Protein AF-A0A955DAX7-F1 (afdb_monomer_lite)

Structure (mmCIF, N/CA/C/O backbone):
data_AF-A0A955DAX7-F1
#
_entry.id   AF-A0A955DAX7-F1
#
loop_
_atom_site.group_PDB
_atom_site.id
_atom_site.type_symbol
_atom_site.label_atom_id
_atom_site.label_alt_id
_atom_site.label_comp_id
_atom_site.label_asym_id
_atom_site.label_entity_id
_atom_site.label_seq_id
_atom_site.pdbx_PDB_ins_code
_atom_site.Cartn_x
_atom_site.Cartn_y
_atom_site.Cartn_z
_atom_site.occupancy
_atom_site.B_iso_or_equiv
_atom_site.auth_seq_id
_atom_site.auth_comp_id
_atom_site.auth_asym_id
_atom_site.auth_atom_id
_atom_site.pdbx_PDB_model_num
ATOM 1 N N . MET A 1 1 ? -2.701 -57.692 -7.010 1.00 55.12 1 MET A N 1
ATOM 2 C CA . MET A 1 1 ? -3.890 -56.942 -7.461 1.00 55.12 1 MET A CA 1
ATOM 3 C C . MET A 1 1 ? -4.233 -55.958 -6.360 1.00 55.12 1 MET A C 1
ATOM 5 O O . MET A 1 1 ? -4.812 -56.369 -5.368 1.00 55.12 1 MET A O 1
ATOM 9 N N . SER A 1 2 ? -3.762 -54.715 -6.460 1.00 38.78 2 SER A N 1
ATOM 10 C CA . SER A 1 2 ? -4.124 -53.664 -5.507 1.00 38.78 2 SER A CA 1
ATOM 11 C C . SER A 1 2 ? -4.457 -52.403 -6.289 1.00 38.78 2 SER A C 1
ATOM 13 O O . SER A 1 2 ? -3.703 -51.975 -7.159 1.00 38.78 2 SER A O 1
ATOM 15 N N . SER A 1 3 ? -5.658 -51.926 -6.019 1.00 50.50 3 SER A N 1
ATOM 16 C CA . SER A 1 3 ? -6.408 -50.826 -6.605 1.00 50.50 3 SER A CA 1
ATOM 17 C C . SER A 1 3 ? -5.802 -49.453 -6.308 1.00 50.50 3 SER A C 1
ATOM 19 O O . SER A 1 3 ? -5.433 -49.185 -5.167 1.00 50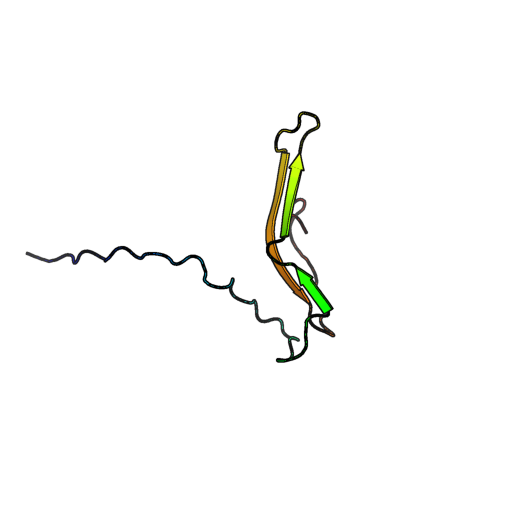.50 3 SER A O 1
ATOM 21 N N . GLN A 1 4 ? -5.829 -48.547 -7.289 1.00 52.28 4 GLN A N 1
ATOM 22 C CA . GLN A 1 4 ? -5.870 -47.102 -7.041 1.00 52.28 4 GLN A CA 1
ATOM 23 C C . GLN A 1 4 ? -7.219 -46.556 -7.538 1.00 52.28 4 GLN A C 1
ATOM 25 O O . GLN A 1 4 ? -7.578 -46.834 -8.683 1.00 52.28 4 GLN A O 1
ATOM 30 N N . PRO A 1 5 ? -7.981 -45.816 -6.715 1.00 53.88 5 PRO A N 1
ATOM 31 C CA . PRO A 1 5 ? -9.169 -45.109 -7.172 1.00 53.88 5 PRO A CA 1
ATOM 32 C C . PRO A 1 5 ? -8.791 -43.772 -7.831 1.00 53.88 5 PRO A C 1
ATOM 34 O O . PRO A 1 5 ? -7.966 -43.018 -7.316 1.00 53.88 5 PRO A O 1
ATOM 37 N N . THR A 1 6 ? -9.412 -43.489 -8.975 1.00 59.53 6 THR A N 1
ATOM 38 C CA . THR A 1 6 ? -9.341 -42.222 -9.716 1.00 59.53 6 THR A CA 1
ATOM 39 C C . THR A 1 6 ? -9.992 -41.108 -8.889 1.00 59.53 6 THR A C 1
ATOM 41 O O . THR A 1 6 ? -11.154 -41.232 -8.503 1.00 59.53 6 THR A O 1
ATOM 44 N N . GLN A 1 7 ? -9.257 -40.037 -8.580 1.00 53.88 7 GLN A N 1
ATOM 45 C CA . GLN A 1 7 ? -9.834 -38.852 -7.934 1.00 53.88 7 GLN A CA 1
ATOM 46 C C . GLN A 1 7 ? -10.702 -38.088 -8.952 1.00 53.88 7 GLN A C 1
ATOM 48 O O . GLN A 1 7 ? -10.275 -37.963 -10.100 1.00 53.88 7 GLN A O 1
ATOM 53 N N . PRO A 1 8 ? -11.900 -37.599 -8.581 1.00 47.88 8 PRO A N 1
ATOM 54 C CA . PRO A 1 8 ? -12.730 -36.807 -9.479 1.00 47.88 8 PRO A CA 1
ATOM 55 C C . PRO A 1 8 ? -12.175 -35.383 -9.618 1.00 47.88 8 PRO A C 1
ATOM 57 O O . PRO A 1 8 ? -11.690 -34.798 -8.648 1.00 47.88 8 PRO A O 1
ATOM 60 N N . ASP A 1 9 ? -12.270 -34.841 -10.831 1.00 48.53 9 ASP A N 1
ATOM 61 C CA . ASP A 1 9 ? -11.879 -33.481 -11.195 1.00 48.53 9 ASP A CA 1
ATOM 62 C C . ASP A 1 9 ? -12.563 -32.444 -10.290 1.00 48.53 9 ASP A C 1
ATOM 64 O O . ASP A 1 9 ? -13.774 -32.214 -10.358 1.00 48.53 9 ASP A O 1
ATOM 68 N N . VAL A 1 10 ? -11.775 -31.807 -9.422 1.00 50.34 10 VAL A N 1
ATOM 69 C CA . VAL A 1 10 ? -12.214 -30.666 -8.616 1.00 50.34 10 VAL A CA 1
ATOM 70 C C . VAL A 1 10 ? -12.369 -29.470 -9.552 1.00 50.34 10 VAL A C 1
ATOM 72 O O . VAL A 1 10 ? -11.397 -28.804 -9.903 1.00 50.34 10 VAL A O 1
ATOM 75 N N . LEU A 1 11 ? -13.607 -29.186 -9.951 1.00 49.78 11 LEU A N 1
ATOM 76 C CA . LEU A 1 11 ? -13.992 -27.874 -10.460 1.00 49.78 11 LEU A CA 1
ATOM 77 C C . LEU A 1 11 ? -13.865 -26.877 -9.301 1.00 49.78 11 LEU A C 1
ATOM 79 O O . LEU A 1 11 ? -14.754 -26.758 -8.461 1.00 49.78 11 LEU A O 1
ATOM 83 N N . ILE A 1 12 ? -12.717 -26.208 -9.224 1.00 51.91 12 ILE A N 1
ATOM 84 C CA . ILE A 1 12 ? -12.502 -25.059 -8.344 1.00 51.91 12 ILE A CA 1
ATOM 85 C C . ILE A 1 12 ? -13.395 -23.915 -8.831 1.00 51.91 12 ILE A C 1
ATOM 87 O O . ILE A 1 12 ? -13.090 -23.241 -9.810 1.00 51.91 12 ILE A O 1
ATOM 91 N N . ASP A 1 13 ? -14.515 -23.714 -8.142 1.00 51.88 13 ASP A N 1
ATOM 92 C CA . ASP A 1 13 ? -15.246 -22.451 -8.167 1.00 51.88 13 ASP A CA 1
ATOM 93 C C . ASP A 1 13 ? -14.386 -21.397 -7.450 1.00 51.88 13 ASP A C 1
ATOM 95 O O . ASP A 1 13 ? -14.360 -21.303 -6.222 1.00 51.88 13 ASP A O 1
ATOM 99 N N . GLU A 1 14 ? -13.616 -20.637 -8.231 1.00 52.78 14 GLU A N 1
ATOM 100 C CA . GLU A 1 14 ? -12.703 -19.580 -7.773 1.00 52.78 14 GLU A CA 1
ATOM 101 C C . GLU A 1 14 ? -13.442 -18.306 -7.295 1.00 52.78 14 GLU A C 1
ATOM 103 O O . GLU A 1 14 ? -12.868 -17.221 -7.253 1.00 52.78 14 GLU A O 1
ATOM 108 N N . SER A 1 15 ? -14.726 -18.409 -6.927 1.00 49.22 15 SER A N 1
ATOM 109 C CA . SER A 1 15 ? -15.510 -17.318 -6.329 1.00 49.22 15 SER A CA 1
ATOM 110 C C . SER A 1 15 ? -15.564 -17.361 -4.796 1.00 49.22 15 SER A C 1
ATOM 112 O O . SER A 1 15 ? -16.357 -16.652 -4.169 1.00 49.22 15 SER A O 1
ATOM 114 N N . ALA A 1 16 ? -14.707 -18.162 -4.155 1.00 44.94 16 ALA A N 1
ATOM 115 C CA . ALA A 1 16 ? -14.571 -18.125 -2.706 1.00 44.94 16 ALA A CA 1
ATOM 116 C C . ALA A 1 16 ? -14.064 -16.732 -2.273 1.00 44.94 16 ALA A C 1
ATOM 118 O O . ALA A 1 16 ? -13.008 -16.298 -2.741 1.00 44.94 16 ALA A O 1
ATOM 119 N N . PRO A 1 17 ? -14.771 -16.005 -1.384 1.00 48.72 17 PRO A N 1
ATOM 120 C CA . PRO A 1 17 ? -14.253 -14.753 -0.853 1.00 48.72 17 PRO A CA 1
ATOM 121 C C . PRO A 1 17 ? -12.904 -15.025 -0.186 1.00 48.72 17 PRO A C 1
ATOM 123 O O . PRO A 1 17 ? -12.807 -15.927 0.651 1.00 48.72 17 PRO A O 1
ATOM 126 N N . THR A 1 18 ? -11.880 -14.245 -0.556 1.00 46.91 18 THR A N 1
ATOM 127 C CA . THR A 1 18 ? -10.550 -14.260 0.063 1.00 46.91 18 THR A CA 1
ATOM 128 C C . THR A 1 18 ? -10.713 -14.390 1.580 1.00 46.91 18 THR A C 1
ATOM 130 O O . THR A 1 18 ? -11.532 -13.649 2.143 1.00 46.91 18 THR A O 1
ATOM 133 N N . PRO A 1 19 ? -9.997 -15.308 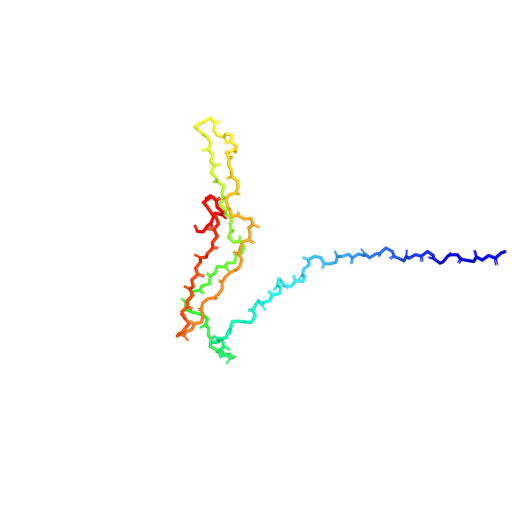2.261 1.00 44.97 19 PRO A N 1
ATOM 134 C CA . PRO A 1 19 ? -10.109 -15.463 3.704 1.00 44.97 19 PRO A CA 1
ATOM 135 C C . PRO A 1 19 ? -9.978 -14.091 4.364 1.00 44.97 19 PRO A C 1
ATOM 137 O O . PRO A 1 19 ? -8.931 -13.449 4.271 1.00 44.97 19 PRO A O 1
ATOM 140 N N . ARG A 1 20 ? -11.063 -13.607 4.983 1.00 57.19 20 ARG A N 1
ATOM 141 C CA . ARG A 1 20 ? -11.029 -12.366 5.757 1.00 57.19 20 ARG A CA 1
ATOM 142 C C . ARG A 1 20 ? -10.075 -12.640 6.906 1.00 57.19 20 ARG A C 1
ATOM 144 O O . ARG A 1 20 ? -10.423 -13.389 7.816 1.00 57.19 20 ARG A O 1
ATOM 151 N N . GLN A 1 21 ? -8.861 -12.101 6.831 1.00 56.22 21 GLN A N 1
ATOM 152 C CA . GLN A 1 21 ? -7.950 -12.132 7.967 1.00 56.22 21 GLN A CA 1
ATOM 153 C C . GLN A 1 21 ? -8.715 -11.526 9.143 1.00 56.22 21 GLN A C 1
ATOM 155 O O . GLN A 1 21 ? -9.302 -10.457 9.018 1.00 56.22 21 GLN A O 1
ATOM 160 N N . THR A 1 22 ? -8.838 -12.251 10.248 1.00 49.78 22 THR A N 1
ATOM 161 C CA . THR A 1 22 ? -9.569 -11.751 11.411 1.00 49.78 22 THR A CA 1
ATOM 162 C C . THR A 1 22 ? -8.688 -10.727 12.112 1.00 49.78 22 THR A C 1
ATOM 164 O O . THR A 1 22 ? -7.725 -11.101 12.782 1.00 49.78 22 THR A O 1
ATOM 167 N N . HIS A 1 23 ? -8.994 -9.441 11.932 1.00 58.44 23 HIS A N 1
ATOM 168 C CA . HIS A 1 23 ? -8.295 -8.351 12.606 1.00 58.44 23 HIS A CA 1
ATOM 169 C C . HIS A 1 23 ? -8.779 -8.264 14.067 1.00 58.44 23 HIS A C 1
ATOM 171 O O . HIS A 1 23 ? -9.991 -8.163 14.301 1.00 58.44 23 HIS A O 1
ATOM 177 N N . PRO A 1 24 ? -7.882 -8.312 15.074 1.00 54.81 24 PRO A N 1
ATOM 178 C CA . PRO A 1 24 ? -8.249 -8.064 16.465 1.00 54.81 24 PRO A CA 1
ATOM 179 C C . PRO A 1 24 ? -8.698 -6.599 16.608 1.00 54.81 24 PRO A C 1
ATOM 181 O O . PRO A 1 24 ? -7.878 -5.698 16.750 1.00 54.81 24 PRO A O 1
ATOM 184 N N . GLY A 1 25 ? -10.007 -6.350 16.508 1.00 57.31 25 GLY A N 1
ATOM 185 C CA . GLY A 1 25 ? -10.585 -4.998 16.504 1.00 57.31 25 GLY A CA 1
ATOM 186 C C . GLY A 1 25 ? -11.862 -4.852 15.672 1.00 57.31 25 GLY A C 1
ATOM 187 O O . GLY A 1 25 ? -12.680 -3.966 15.943 1.00 57.31 25 GLY A O 1
ATOM 188 N N . GLN A 1 26 ? -12.104 -5.765 14.725 1.00 61.94 26 GLN A N 1
ATOM 189 C CA . GLN A 1 26 ? -13.332 -5.776 13.936 1.00 61.94 26 GLN A CA 1
ATOM 190 C C . GLN A 1 26 ? -14.531 -6.183 14.801 1.00 61.94 26 GLN A C 1
ATOM 192 O O . GLN A 1 26 ? -14.788 -7.359 15.053 1.00 61.94 26 GLN A O 1
ATOM 197 N N . ARG A 1 27 ? -15.309 -5.188 15.244 1.00 64.19 27 ARG A N 1
ATOM 198 C CA . ARG A 1 27 ? -16.631 -5.421 15.835 1.00 64.19 27 ARG A CA 1
ATOM 199 C C . ARG A 1 27 ? -17.627 -5.800 14.733 1.00 64.19 27 ARG A C 1
ATOM 201 O O . ARG A 1 27 ? -17.814 -5.002 13.807 1.00 64.19 27 ARG A O 1
ATOM 208 N N . PRO A 1 28 ? -18.303 -6.959 14.831 1.00 66.06 28 PRO A N 1
ATOM 209 C CA . PRO A 1 28 ? -19.358 -7.328 13.894 1.00 66.06 28 PRO A CA 1
ATOM 210 C C . PRO A 1 28 ? -20.414 -6.217 13.787 1.00 66.06 28 PRO A C 1
ATOM 212 O O . PRO A 1 28 ? -20.848 -5.668 14.797 1.00 66.06 28 PRO A O 1
ATOM 215 N N . GLY A 1 29 ? -20.803 -5.861 12.560 1.00 73.19 29 GLY A N 1
ATOM 216 C CA . GLY A 1 29 ? -21.839 -4.855 12.289 1.00 73.19 29 GLY A CA 1
ATOM 217 C C . GLY A 1 29 ? -21.363 -3.399 12.212 1.00 73.19 29 GLY A C 1
ATOM 218 O O . GLY A 1 29 ? -22.163 -2.533 11.869 1.00 73.19 29 GLY A O 1
ATOM 219 N N . THR A 1 30 ? -20.085 -3.101 12.476 1.00 79.44 30 THR A N 1
ATOM 220 C CA . THR A 1 30 ? -19.531 -1.755 12.233 1.00 79.44 30 THR A CA 1
ATOM 221 C C . THR A 1 30 ? -18.783 -1.741 10.896 1.00 79.44 30 THR A C 1
ATOM 223 O O . THR A 1 30 ? -17.879 -2.561 10.721 1.00 79.44 30 THR A O 1
ATOM 226 N N . PRO A 1 31 ? -19.115 -0.841 9.949 1.00 85.88 31 PRO A N 1
ATOM 227 C CA . PRO A 1 31 ? -18.370 -0.737 8.700 1.00 85.88 31 PRO A CA 1
ATOM 228 C C . PRO A 1 31 ? -16.919 -0.297 8.975 1.00 85.88 31 PRO A C 1
ATOM 230 O O . PRO A 1 31 ? -16.679 0.473 9.916 1.00 85.88 31 PRO A O 1
ATOM 233 N N . PRO A 1 32 ? -15.947 -0.779 8.180 1.00 90.19 32 PRO A N 1
ATOM 234 C CA . PRO A 1 32 ? -14.561 -0.344 8.296 1.00 90.19 32 PRO A CA 1
ATOM 235 C C . PRO A 1 32 ? -14.437 1.158 8.014 1.00 90.19 32 PRO A C 1
ATOM 237 O O . PRO A 1 32 ? -15.249 1.746 7.301 1.00 90.19 32 PRO A O 1
ATOM 240 N N . VAL A 1 33 ? -13.411 1.787 8.586 1.00 93.00 33 VAL A N 1
ATOM 241 C CA . VAL A 1 33 ? -13.107 3.207 8.342 1.00 93.00 33 VAL A CA 1
ATOM 242 C C . VAL A 1 33 ? -12.296 3.412 7.063 1.00 93.00 33 VAL A C 1
ATOM 244 O O . VAL A 1 33 ? -12.342 4.494 6.487 1.00 93.00 33 VAL A O 1
ATOM 247 N N . ALA A 1 34 ? -11.585 2.379 6.607 1.00 91.81 34 ALA A N 1
ATOM 248 C CA . ALA A 1 34 ? -10.925 2.332 5.309 1.00 91.81 34 ALA A CA 1
ATOM 249 C C . ALA A 1 34 ? -11.035 0.919 4.729 1.00 91.81 34 ALA A C 1
ATOM 251 O O . ALA A 1 34 ? -10.896 -0.062 5.461 1.00 91.81 34 ALA A O 1
ATOM 252 N N . GLU A 1 35 ? -11.282 0.811 3.425 1.00 93.81 35 GLU A N 1
ATOM 253 C CA . GLU A 1 35 ? -11.404 -0.469 2.730 1.00 93.81 35 GLU A CA 1
ATOM 254 C C . GLU A 1 35 ? -10.774 -0.388 1.331 1.00 93.81 35 GLU A C 1
ATOM 256 O O . GLU A 1 35 ? -11.001 0.564 0.586 1.00 93.81 35 GLU A O 1
ATOM 261 N N . LEU A 1 36 ? -9.986 -1.402 0.986 1.00 93.94 36 LEU A N 1
ATOM 262 C CA . LEU A 1 36 ? -9.416 -1.677 -0.325 1.00 93.94 36 LEU A CA 1
ATOM 263 C C . LEU A 1 36 ? -9.924 -3.046 -0.772 1.00 93.94 36 LEU A C 1
ATOM 265 O O . LEU A 1 36 ? -9.939 -3.991 0.019 1.00 93.94 36 LEU A O 1
ATOM 269 N N . ARG A 1 37 ? -10.321 -3.149 -2.041 1.00 95.06 37 ARG A N 1
ATOM 270 C CA . ARG A 1 37 ? -10.796 -4.394 -2.651 1.00 95.06 37 ARG A CA 1
ATOM 271 C C . ARG A 1 37 ? -10.087 -4.609 -3.977 1.00 95.06 37 ARG A C 1
ATOM 273 O O . ARG A 1 37 ? -10.156 -3.742 -4.846 1.00 95.06 37 ARG A O 1
ATOM 280 N N . GLY A 1 38 ? -9.403 -5.738 -4.120 1.00 94.06 38 GLY A N 1
ATOM 281 C CA . GLY A 1 38 ? -8.707 -6.135 -5.339 1.00 94.06 38 GLY A CA 1
ATOM 282 C C . GLY A 1 38 ? -7.703 -5.100 -5.850 1.00 94.06 38 GLY A C 1
ATOM 283 O O . GLY A 1 38 ? -7.522 -4.984 -7.062 1.00 94.06 38 GLY A O 1
ATOM 284 N N . LEU A 1 39 ? -7.060 -4.327 -4.965 1.00 95.50 39 LEU A N 1
ATOM 285 C CA . LEU A 1 39 ? -6.185 -3.232 -5.378 1.00 95.50 39 LEU A CA 1
ATOM 286 C C . LEU A 1 39 ? -4.995 -3.773 -6.179 1.00 95.50 39 LEU A C 1
ATOM 288 O O . LEU A 1 39 ? -4.214 -4.597 -5.697 1.00 95.50 39 LEU A O 1
ATOM 292 N N . ARG A 1 40 ? -4.845 -3.277 -7.408 1.00 96.69 40 ARG A N 1
ATOM 293 C CA . ARG A 1 40 ? -3.731 -3.594 -8.304 1.00 96.69 40 ARG A CA 1
ATOM 294 C C . ARG A 1 40 ? -2.971 -2.334 -8.664 1.00 96.69 40 ARG A C 1
ATOM 296 O O . ARG A 1 40 ? -3.558 -1.269 -8.856 1.00 96.69 40 ARG A O 1
ATOM 303 N N . LYS A 1 41 ? -1.654 -2.459 -8.788 1.00 95.50 41 LYS A N 1
ATOM 304 C CA . LYS A 1 41 ? -0.795 -1.359 -9.218 1.00 95.50 41 LYS A CA 1
ATOM 305 C C . LYS A 1 41 ? 0.342 -1.898 -10.055 1.00 95.50 41 LYS A C 1
ATOM 307 O O . LYS A 1 41 ? 1.178 -2.641 -9.555 1.00 95.50 41 LYS A O 1
ATOM 312 N N . THR A 1 42 ? 0.405 -1.429 -11.293 1.00 96.56 42 THR A N 1
ATOM 313 C CA . THR A 1 42 ? 1.500 -1.712 -12.217 1.00 96.56 42 THR A CA 1
ATOM 314 C C . THR A 1 42 ? 2.217 -0.413 -12.543 1.00 96.56 42 THR A C 1
ATOM 316 O O . THR A 1 42 ? 1.581 0.605 -12.826 1.00 96.56 42 THR A O 1
ATOM 319 N N . TYR A 1 43 ? 3.541 -0.441 -12.466 1.00 94.88 43 TYR A N 1
ATOM 320 C CA . TYR A 1 43 ? 4.407 0.616 -12.961 1.00 94.88 43 TYR A CA 1
ATOM 321 C C . TYR A 1 43 ? 4.940 0.219 -14.332 1.00 94.88 43 TYR A C 1
ATOM 323 O O . TYR A 1 43 ? 5.283 -0.943 -14.568 1.00 94.88 43 TYR A O 1
ATOM 331 N N . TYR A 1 44 ? 5.018 1.203 -15.219 1.00 97.31 44 TYR A N 1
ATOM 332 C CA . TYR A 1 44 ? 5.423 1.037 -16.608 1.00 97.31 44 TYR A CA 1
ATOM 333 C C . TYR A 1 44 ? 6.686 1.847 -16.876 1.00 97.31 44 TYR A C 1
ATOM 335 O O . TYR A 1 44 ? 6.954 2.846 -16.204 1.00 97.31 44 TYR A O 1
ATOM 343 N N . LYS A 1 45 ? 7.463 1.406 -17.858 1.00 97.00 45 LYS A N 1
ATOM 344 C CA . LYS A 1 45 ? 8.595 2.159 -18.395 1.00 97.00 45 LYS A CA 1
ATOM 345 C C . LYS A 1 45 ? 8.092 3.289 -19.309 1.00 97.00 45 LYS A C 1
ATOM 347 O O . LYS A 1 45 ? 6.931 3.263 -19.721 1.00 97.00 45 LYS A O 1
ATOM 352 N N . PRO A 1 46 ? 8.951 4.256 -19.686 1.00 97.00 46 PRO A N 1
ATOM 353 C CA . PRO A 1 46 ? 8.580 5.310 -20.635 1.00 97.00 46 PRO A CA 1
ATOM 354 C C . PRO A 1 46 ? 8.114 4.788 -22.002 1.00 97.00 46 PRO A C 1
ATOM 356 O O . PRO A 1 46 ? 7.315 5.445 -22.659 1.00 97.00 46 PRO A O 1
ATOM 359 N N . ASP A 1 47 ? 8.578 3.603 -22.414 1.00 97.12 47 ASP A N 1
ATOM 360 C CA . ASP A 1 47 ? 8.157 2.924 -23.649 1.00 97.12 47 ASP A CA 1
ATOM 361 C C . ASP A 1 47 ? 6.791 2.210 -23.533 1.00 97.12 47 ASP A C 1
ATOM 363 O O . ASP A 1 47 ? 6.342 1.570 -24.481 1.00 97.12 47 ASP A O 1
ATOM 367 N N . GLY A 1 48 ? 6.128 2.304 -22.374 1.00 94.81 48 GLY A N 1
ATOM 368 C CA . GLY A 1 48 ? 4.836 1.675 -22.100 1.00 94.81 48 GLY A CA 1
ATOM 369 C C . GLY A 1 48 ? 4.914 0.201 -21.693 1.00 94.81 48 GLY A C 1
ATOM 370 O O . GLY A 1 48 ? 3.893 -0.373 -21.315 1.00 94.81 48 GLY A O 1
ATOM 371 N N . THR A 1 49 ? 6.094 -0.428 -21.710 1.00 97.25 49 THR A N 1
ATOM 372 C CA . THR A 1 49 ? 6.243 -1.819 -21.263 1.00 97.25 49 THR A CA 1
ATOM 373 C C . THR A 1 49 ? 6.131 -1.935 -19.744 1.00 97.25 49 THR A C 1
ATOM 375 O O . THR A 1 49 ? 6.456 -1.009 -18.993 1.00 97.25 49 THR A O 1
ATOM 378 N N . VAL A 1 50 ? 5.656 -3.089 -19.263 1.00 95.19 50 VAL A N 1
ATOM 379 C CA . VAL A 1 50 ? 5.533 -3.352 -17.824 1.00 95.19 50 VAL A CA 1
ATOM 380 C C . VAL A 1 50 ? 6.919 -3.333 -17.182 1.00 95.19 50 VAL A C 1
ATOM 382 O O . VAL A 1 50 ? 7.828 -4.050 -17.601 1.00 95.19 50 VAL A O 1
ATOM 385 N N . MET A 1 51 ? 7.071 -2.516 -16.141 1.00 95.62 51 MET A N 1
ATOM 386 C CA . MET A 1 51 ? 8.260 -2.508 -15.296 1.00 95.62 51 MET A CA 1
ATOM 387 C C . MET A 1 51 ? 8.071 -3.446 -14.104 1.00 95.62 51 MET A C 1
ATOM 389 O O . MET A 1 51 ? 8.908 -4.312 -13.874 1.00 95.62 51 MET A O 1
ATOM 393 N N . VAL A 1 52 ? 6.972 -3.288 -13.355 1.00 95.31 52 VAL A N 1
ATOM 394 C CA . VAL A 1 52 ? 6.652 -4.133 -12.194 1.00 95.31 52 VAL A CA 1
ATOM 395 C C . VAL A 1 52 ? 5.163 -4.066 -11.844 1.00 95.31 52 VAL A C 1
ATOM 397 O O . VAL A 1 52 ? 4.575 -2.985 -11.826 1.00 95.31 52 VAL A O 1
ATOM 400 N N . GLU A 1 53 ? 4.552 -5.208 -11.523 1.00 94.50 53 GLU A N 1
ATOM 401 C CA . GLU A 1 53 ? 3.255 -5.273 -10.833 1.00 94.50 53 GLU A CA 1
ATOM 402 C C . GLU A 1 53 ? 3.510 -5.224 -9.318 1.00 94.50 53 GLU A C 1
ATOM 404 O O . GLU A 1 53 ? 3.872 -6.224 -8.697 1.00 94.50 53 GLU A O 1
ATOM 409 N N . ALA A 1 54 ? 3.396 -4.026 -8.743 1.00 94.94 54 ALA A N 1
ATOM 410 C CA . ALA A 1 54 ? 3.688 -3.748 -7.341 1.00 94.94 54 ALA A CA 1
ATOM 411 C C . ALA A 1 54 ? 2.602 -4.270 -6.389 1.00 94.94 54 ALA A C 1
ATOM 413 O O . ALA A 1 54 ? 2.927 -4.716 -5.295 1.00 94.94 54 ALA A O 1
ATOM 414 N N . LEU A 1 55 ? 1.331 -4.241 -6.802 1.00 95.94 55 LEU A N 1
ATOM 415 C CA . LEU A 1 55 ? 0.212 -4.803 -6.039 1.00 95.94 55 LEU A CA 1
ATOM 416 C C . LEU A 1 55 ? -0.562 -5.781 -6.919 1.00 95.94 55 LEU A C 1
ATOM 418 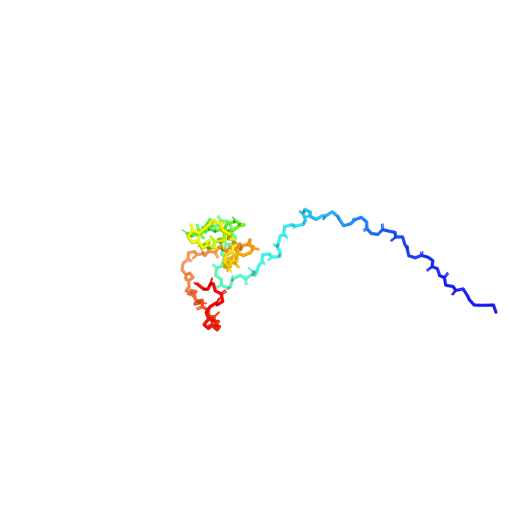O O . LEU A 1 55 ? -0.974 -5.412 -8.019 1.00 95.94 55 LEU A O 1
ATOM 422 N N . LYS A 1 56 ? -0.788 -6.994 -6.410 1.00 94.56 56 LYS A N 1
ATOM 423 C CA . LYS A 1 56 ? -1.353 -8.134 -7.152 1.00 94.56 56 LYS A CA 1
ATOM 424 C C . LYS A 1 56 ? -2.772 -8.491 -6.702 1.00 94.56 56 LYS A C 1
ATOM 426 O O . LYS A 1 56 ? -3.076 -9.657 -6.489 1.00 94.56 56 LYS A O 1
ATOM 431 N N . GLY A 1 57 ? -3.634 -7.491 -6.527 1.00 93.12 57 GLY A N 1
ATOM 432 C CA . GLY A 1 57 ? -5.002 -7.702 -6.051 1.00 93.12 57 GLY A CA 1
ATOM 433 C C . GLY A 1 57 ? -5.036 -7.852 -4.536 1.00 93.12 57 GLY A C 1
ATOM 434 O O . GLY A 1 57 ? -5.177 -8.950 -4.015 1.00 93.12 57 GLY A O 1
ATOM 435 N N . VAL A 1 58 ? -4.863 -6.733 -3.835 1.00 92.69 58 VAL A N 1
ATOM 436 C CA . VAL A 1 58 ? -4.828 -6.692 -2.370 1.00 92.69 58 VAL A CA 1
ATOM 437 C C . VAL A 1 58 ? -6.181 -6.250 -1.819 1.00 92.69 58 VAL A C 1
ATOM 439 O O . VAL A 1 58 ? -6.699 -5.199 -2.204 1.00 92.69 58 VAL A O 1
ATOM 442 N N . ASP A 1 59 ? -6.713 -7.041 -0.889 1.00 92.25 59 ASP A N 1
ATOM 443 C CA . ASP A 1 59 ? -7.856 -6.691 -0.046 1.00 92.25 59 ASP A CA 1
ATOM 444 C C . ASP A 1 59 ? -7.348 -6.239 1.332 1.00 92.25 59 ASP A C 1
ATOM 446 O O . ASP A 1 59 ? -6.527 -6.920 1.949 1.00 92.25 59 ASP A O 1
ATOM 450 N N . LEU A 1 60 ? -7.828 -5.098 1.831 1.00 90.88 60 LEU A N 1
ATOM 451 C CA . LEU A 1 60 ? -7.498 -4.594 3.168 1.00 90.88 60 LEU A CA 1
ATOM 452 C C . LEU A 1 60 ? -8.699 -3.856 3.746 1.00 90.88 60 LEU A C 1
ATOM 454 O O . LEU A 1 60 ? -9.238 -2.963 3.105 1.00 90.88 60 LEU A O 1
ATOM 458 N N . ALA A 1 61 ? -9.079 -4.166 4.978 1.00 91.81 61 ALA A N 1
ATOM 459 C CA . ALA A 1 61 ? -10.059 -3.389 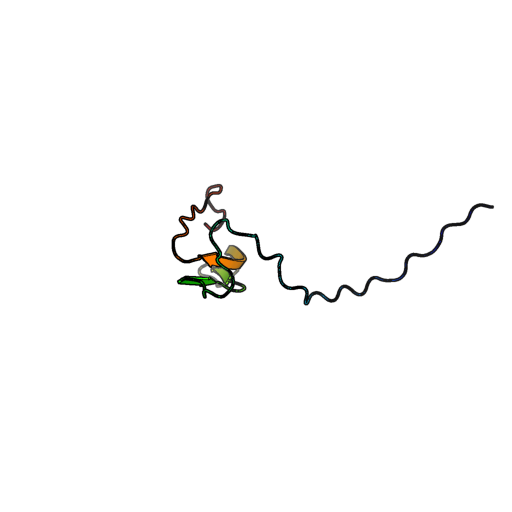5.723 1.00 91.81 61 ALA A CA 1
ATOM 460 C C . ALA A 1 61 ? -9.443 -2.962 7.053 1.00 91.81 61 ALA A C 1
ATOM 462 O O . ALA A 1 61 ? -8.826 -3.774 7.734 1.00 91.81 61 ALA A O 1
ATOM 463 N N . ILE A 1 62 ? -9.619 -1.693 7.414 1.00 90.19 62 ILE A N 1
ATOM 464 C CA . ILE A 1 62 ? -9.189 -1.149 8.701 1.00 90.19 62 ILE A CA 1
ATOM 465 C C . ILE A 1 62 ? -10.444 -0.787 9.486 1.00 90.19 62 ILE A C 1
ATOM 467 O O . ILE A 1 62 ? -11.253 0.045 9.063 1.00 90.19 62 ILE A O 1
ATOM 471 N N . GLY A 1 63 ? -10.626 -1.448 10.623 1.00 89.62 63 GLY A N 1
ATOM 472 C CA . GLY A 1 63 ? -11.708 -1.216 11.566 1.00 89.62 63 GLY A CA 1
ATOM 473 C C . GLY A 1 63 ? -11.526 0.065 12.382 1.00 89.62 63 GLY A C 1
ATOM 474 O O . GLY A 1 63 ? -10.445 0.645 12.492 1.00 89.62 63 GLY A O 1
ATOM 475 N N . ARG A 1 64 ? -12.614 0.539 12.994 1.00 86.06 64 ARG A N 1
ATOM 476 C CA . ARG A 1 64 ? -12.558 1.712 13.876 1.00 86.06 64 ARG A CA 1
ATOM 477 C C . ARG A 1 64 ? -11.758 1.394 15.141 1.00 86.06 64 ARG A C 1
ATOM 479 O O . ARG A 1 64 ? -12.142 0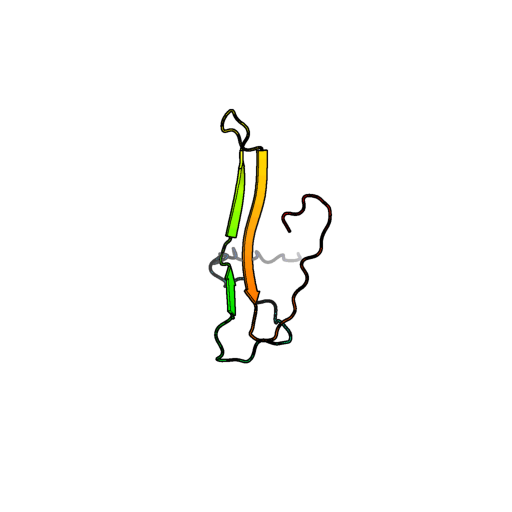.504 15.892 1.00 86.06 64 ARG A O 1
ATOM 486 N N . GLY A 1 65 ? -10.742 2.208 15.419 1.00 86.75 65 GLY A N 1
ATOM 487 C CA . GLY A 1 65 ? -9.869 2.040 16.585 1.00 86.75 65 GLY A CA 1
ATOM 488 C C . GLY A 1 65 ? -8.750 1.021 16.371 1.00 86.75 65 GLY A C 1
ATOM 489 O O . GLY A 1 65 ? -7.996 0.762 17.305 1.00 86.75 65 GLY A O 1
ATOM 490 N N . GLU A 1 66 ? -8.624 0.462 15.164 1.00 85.44 66 GLU A N 1
ATOM 491 C CA . GLU A 1 66 ? -7.495 -0.388 14.807 1.00 85.44 66 GLU A CA 1
ATOM 492 C C . GLU A 1 66 ? -6.258 0.457 14.502 1.00 85.44 66 GLU A C 1
ATOM 494 O O . GLU A 1 66 ? -6.317 1.453 13.778 1.00 85.44 66 GLU A O 1
ATOM 499 N N . TYR A 1 67 ? -5.126 0.016 15.041 1.00 87.00 67 TYR A N 1
ATOM 500 C CA . TYR A 1 67 ? -3.804 0.502 14.676 1.00 87.00 67 TYR A CA 1
ATOM 501 C C . TYR A 1 67 ? -3.108 -0.585 13.869 1.00 87.00 67 TYR A C 1
ATOM 503 O O . TYR A 1 67 ? -2.870 -1.682 14.371 1.00 87.00 67 TYR A O 1
ATOM 511 N N . VAL A 1 68 ? -2.797 -0.280 12.611 1.00 89.06 68 VAL A N 1
ATOM 512 C CA . VAL A 1 68 ? -2.206 -1.233 11.668 1.00 89.06 68 VAL A CA 1
ATOM 513 C C . VAL A 1 68 ? -0.831 -0.731 11.243 1.00 89.06 68 VAL A C 1
ATOM 515 O O . VAL A 1 68 ? -0.660 0.448 10.939 1.00 89.06 68 VAL A O 1
ATOM 518 N N . ALA A 1 69 ? 0.143 -1.637 11.207 1.00 91.56 69 ALA A N 1
ATOM 519 C CA . ALA A 1 69 ? 1.466 -1.389 10.652 1.00 91.56 69 ALA A CA 1
ATOM 520 C C . ALA A 1 69 ? 1.663 -2.253 9.403 1.00 91.56 69 ALA A C 1
ATOM 522 O O . ALA A 1 69 ? 1.418 -3.459 9.433 1.00 91.56 69 ALA A O 1
ATOM 523 N N . ILE A 1 70 ? 2.129 -1.639 8.316 1.00 91.19 70 ILE A N 1
ATOM 524 C CA . ILE A 1 70 ? 2.482 -2.345 7.083 1.00 91.19 70 ILE A CA 1
ATOM 525 C C . ILE A 1 70 ? 3.993 -2.586 7.099 1.00 91.19 70 ILE A C 1
ATOM 527 O O . ILE A 1 70 ? 4.786 -1.646 7.126 1.00 91.19 70 ILE A O 1
ATOM 531 N N . MET A 1 71 ? 4.393 -3.857 7.088 1.00 92.25 71 MET A N 1
ATOM 532 C CA . MET A 1 71 ? 5.785 -4.298 7.217 1.00 92.25 71 MET A CA 1
ATOM 533 C C . MET A 1 71 ? 6.192 -5.167 6.026 1.00 92.25 71 MET A C 1
ATOM 535 O O . MET A 1 71 ? 5.354 -5.797 5.390 1.00 92.25 71 MET A O 1
ATOM 539 N N . GLY A 1 72 ? 7.488 -5.202 5.706 1.00 92.00 72 GLY A N 1
ATOM 540 C CA . GLY A 1 72 ? 7.996 -5.934 4.543 1.00 92.00 72 GLY A CA 1
ATOM 541 C C . GLY A 1 72 ? 9.288 -5.351 3.972 1.00 92.00 72 GLY A C 1
ATOM 542 O O . GLY A 1 72 ? 9.634 -4.197 4.235 1.00 92.00 72 GLY A O 1
ATOM 543 N N . ALA A 1 73 ? 9.991 -6.137 3.155 1.00 94.19 73 ALA A N 1
ATOM 544 C CA . ALA A 1 73 ? 11.264 -5.756 2.537 1.00 94.19 73 ALA A CA 1
ATOM 545 C C . ALA A 1 73 ? 11.144 -4.527 1.610 1.00 94.19 73 ALA A C 1
ATOM 547 O O . ALA A 1 73 ? 10.041 -4.146 1.197 1.00 94.19 73 ALA 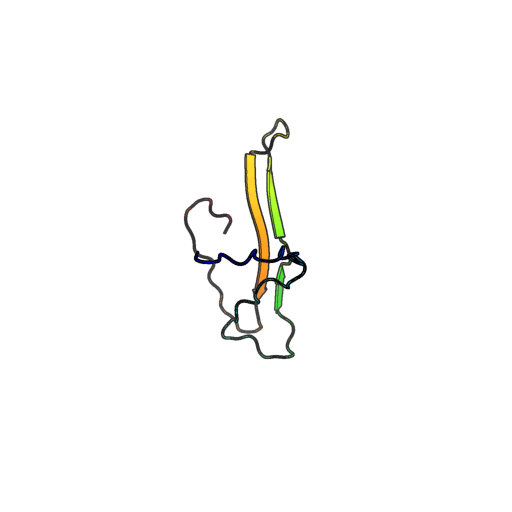A O 1
ATOM 548 N N . SER A 1 74 ? 12.270 -3.894 1.267 1.00 92.75 74 SER A N 1
ATOM 549 C CA . SER A 1 74 ? 12.291 -2.832 0.248 1.00 92.75 74 SER A CA 1
ATOM 550 C C . SER A 1 74 ? 11.720 -3.357 -1.078 1.00 92.75 74 SER A C 1
ATOM 552 O O . SER A 1 74 ? 12.032 -4.475 -1.477 1.00 92.75 74 SER A O 1
ATOM 554 N N . GLY A 1 75 ? 10.842 -2.585 -1.727 1.00 89.31 75 GLY A N 1
ATOM 555 C CA . GLY A 1 75 ? 10.214 -2.963 -3.002 1.00 89.31 75 GLY A CA 1
ATOM 556 C C . GLY A 1 75 ? 9.016 -3.926 -2.931 1.00 89.31 75 GLY A C 1
ATOM 557 O O . GLY A 1 75 ? 8.480 -4.276 -3.973 1.00 89.31 75 GLY A O 1
ATOM 558 N N . SER A 1 76 ? 8.552 -4.330 -1.742 1.00 90.50 76 SER A N 1
ATOM 559 C CA . SER A 1 76 ? 7.417 -5.272 -1.583 1.00 90.50 76 SER A CA 1
ATOM 560 C C . SER A 1 76 ? 6.024 -4.707 -1.902 1.00 90.50 76 SER A C 1
ATOM 562 O O . SER A 1 76 ? 5.056 -5.458 -1.862 1.00 90.50 76 SER A O 1
ATOM 564 N N . GLY A 1 77 ? 5.910 -3.410 -2.205 1.00 87.31 77 GLY A N 1
ATOM 565 C CA . GLY A 1 77 ? 4.611 -2.776 -2.458 1.00 87.31 77 GLY A CA 1
ATOM 566 C C . GLY A 1 77 ? 3.831 -2.432 -1.186 1.00 87.31 77 GLY A C 1
ATOM 567 O O . GLY A 1 77 ? 2.608 -2.421 -1.217 1.00 87.31 77 GLY A O 1
ATOM 568 N N . LYS A 1 78 ? 4.533 -2.177 -0.075 1.00 91.12 78 LYS A N 1
ATOM 569 C CA . LYS A 1 78 ? 3.938 -1.505 1.092 1.00 91.12 78 LYS A CA 1
ATOM 570 C C . LYS A 1 78 ? 3.408 -0.123 0.732 1.00 91.12 78 LYS A C 1
ATOM 572 O O . LYS A 1 78 ? 4.050 0.520 -0.132 1.00 91.12 78 LYS A O 1
#

Radius of gyration: 19.92 Å; chains: 1; bounding box: 34×62×40 Å

Sequence (78 aa):
MSSQPTQPDVLIDESAPTPRQTHPGQRPGTPPVAELRGLRKTYYKPDGTVMVEALKGVDLAIGRGEYVAIMGASGSGK

Secondary structure (DSSP, 8-state):
----PPPP-----TT--------TT--TTPPPSEEEEEEEEEEE-TTS-EEEEEEEEEEEEE-TT--------TTS--

Foldseek 3Di:
DDDDDDDDDPPPPVPPPDPPPDAPADDPPAAFPDWDFQDWDFDADPVRHTPDTLDGTDTDGHHPPDDDDDDDDPSNND

pLDDT: mean 77.96, std 19.53, range [38.78, 97.31]